Protein AF-A0AAE7L7D8-F1 (afdb_monomer_lite)

Secondary structure (DSSP, 8-state):
--STTTHHHHHHHHHHHHHHHHHHHHHHHHHHSSBPPHHHHHHHHHH-HHHHHHHHHHHHGGGTS-----BHHHHHHHHHHHHHHHHHHHHHHHHHHHHHHHHHHHHHHHHHH--

pLDDT: mean 71.27, std 13.33, range [47.41, 92.69]

Radius of gyration: 28.89 Å; chains: 1; bounding box: 89×25×66 Å

Structure (mmCIF, N/CA/C/O backbone):
data_AF-A0AAE7L7D8-F1
#
_entry.id   AF-A0AAE7L7D8-F1
#
loop_
_atom_site.group_PDB
_atom_site.id
_atom_site.type_symbol
_atom_site.label_atom_id
_atom_site.label_alt_id
_atom_site.label_comp_id
_atom_site.label_asym_id
_atom_site.label_entity_id
_atom_site.label_seq_id
_atom_site.pdbx_PDB_ins_code
_atom_site.Cartn_x
_atom_site.Cartn_y
_atom_site.Cartn_z
_atom_site.occupancy
_atom_site.B_iso_or_equiv
_atom_site.auth_seq_id
_atom_site.auth_comp_id
_atom_site.auth_asym_id
_atom_site.auth_atom_id
_atom_site.pdbx_PDB_model_num
ATOM 1 N N . MET A 1 1 ? 54.239 -6.433 -18.537 1.00 50.88 1 MET A N 1
ATOM 2 C CA . MET A 1 1 ? 52.942 -6.899 -19.087 1.00 50.88 1 MET A CA 1
ATOM 3 C C . MET A 1 1 ? 51.897 -7.114 -17.978 1.00 50.88 1 MET A C 1
ATOM 5 O O . MET A 1 1 ? 51.512 -8.241 -17.723 1.00 50.88 1 MET A O 1
ATOM 9 N N . LYS A 1 2 ? 51.446 -6.063 -17.275 1.00 52.06 2 LYS A N 1
ATOM 10 C CA . LYS A 1 2 ? 50.361 -6.168 -16.260 1.00 52.06 2 LYS A CA 1
ATOM 11 C C . LYS A 1 2 ? 49.292 -5.069 -16.386 1.00 52.06 2 LYS A C 1
ATOM 13 O O . LYS A 1 2 ? 48.158 -5.266 -15.987 1.00 52.06 2 LYS A O 1
ATOM 18 N N . ILE A 1 3 ? 49.632 -3.943 -17.017 1.00 55.62 3 ILE A N 1
ATOM 19 C CA . ILE A 1 3 ? 48.773 -2.748 -17.109 1.00 55.62 3 ILE A CA 1
ATOM 20 C C . ILE A 1 3 ? 47.786 -2.827 -18.296 1.00 55.62 3 ILE A C 1
ATOM 22 O O . ILE A 1 3 ? 46.728 -2.206 -18.266 1.00 55.62 3 ILE A O 1
ATOM 26 N N . PHE A 1 4 ? 48.090 -3.623 -19.330 1.00 53.91 4 PHE A N 1
ATOM 27 C CA . PHE A 1 4 ? 47.239 -3.755 -20.526 1.00 53.91 4 PHE A CA 1
ATOM 28 C C . PHE A 1 4 ? 45.951 -4.553 -20.286 1.00 53.91 4 PHE A C 1
ATOM 30 O O . PHE A 1 4 ? 44.948 -4.276 -20.934 1.00 53.91 4 PHE A O 1
ATOM 37 N N . PHE A 1 5 ? 45.950 -5.477 -19.323 1.00 54.88 5 PHE A N 1
ATOM 38 C CA . PHE A 1 5 ? 44.768 -6.269 -18.966 1.00 54.88 5 PHE A CA 1
ATOM 39 C C . PHE A 1 5 ? 43.827 -5.557 -17.990 1.00 54.88 5 PHE A C 1
ATOM 41 O O . PHE A 1 5 ? 42.718 -6.029 -17.783 1.00 54.88 5 PHE A O 1
ATOM 48 N N . LEU A 1 6 ? 44.241 -4.424 -17.405 1.00 56.19 6 LEU A N 1
ATOM 49 C CA . LEU A 1 6 ? 43.426 -3.683 -16.437 1.00 56.19 6 LEU A CA 1
ATOM 50 C C . LEU A 1 6 ? 42.452 -2.708 -17.114 1.00 56.19 6 LEU A C 1
ATOM 52 O O . LEU A 1 6 ? 41.370 -2.467 -16.598 1.00 56.19 6 LEU A O 1
ATOM 56 N N . LYS A 1 7 ? 42.807 -2.173 -18.287 1.00 62.75 7 LYS A N 1
ATOM 57 C CA . LYS A 1 7 ? 41.973 -1.238 -19.062 1.00 62.75 7 LYS A CA 1
ATOM 58 C C . LYS A 1 7 ? 40.660 -1.838 -19.596 1.00 62.75 7 LYS A C 1
ATOM 60 O O . LYS A 1 7 ? 39.630 -1.199 -19.393 1.00 62.75 7 LYS A O 1
ATOM 65 N N . PRO A 1 8 ? 40.642 -3.024 -20.237 1.00 66.69 8 PRO A N 1
ATOM 66 C CA . PRO A 1 8 ? 39.399 -3.597 -20.752 1.00 66.69 8 PRO A CA 1
ATOM 67 C C . PRO A 1 8 ? 38.332 -3.897 -19.678 1.00 66.69 8 PRO A C 1
ATOM 69 O O . PRO A 1 8 ? 37.184 -3.516 -19.904 1.00 66.69 8 PRO A O 1
ATOM 72 N N . PRO A 1 9 ? 38.645 -4.482 -18.499 1.00 72.69 9 PRO A N 1
ATOM 73 C CA . PRO A 1 9 ? 37.633 -4.691 -17.466 1.00 72.69 9 PRO A CA 1
ATOM 74 C C . PRO A 1 9 ? 37.165 -3.372 -16.842 1.00 72.69 9 PRO A C 1
ATOM 76 O O . PRO A 1 9 ? 35.994 -3.253 -16.505 1.00 72.69 9 PRO A O 1
ATOM 79 N N . LEU A 1 10 ? 38.031 -2.355 -16.741 1.00 75.06 10 LEU A N 1
ATOM 80 C CA . LEU A 1 10 ? 37.642 -1.035 -16.227 1.00 75.06 10 LEU A CA 1
ATOM 81 C C . LEU A 1 10 ? 36.621 -0.345 -17.136 1.00 75.06 10 LEU A C 1
ATOM 83 O O . LEU A 1 10 ? 35.639 0.202 -16.649 1.00 75.06 10 LEU A O 1
ATOM 87 N N . ILE A 1 11 ? 36.825 -0.415 -18.454 1.00 77.81 11 ILE A N 1
ATOM 88 C CA . ILE A 1 11 ? 35.892 0.141 -19.443 1.00 77.81 11 ILE A CA 1
ATOM 89 C C . ILE A 1 11 ? 34.570 -0.634 -19.429 1.00 77.81 11 ILE A C 1
ATOM 91 O O . ILE A 1 11 ? 33.505 -0.024 -19.464 1.00 77.81 11 ILE A O 1
ATOM 95 N N . PHE A 1 12 ? 34.626 -1.964 -19.314 1.00 77.12 12 PHE A N 1
ATOM 96 C CA . PHE A 1 12 ? 33.429 -2.800 -19.211 1.00 77.12 12 PHE A CA 1
ATOM 97 C C . PHE A 1 12 ? 32.587 -2.432 -17.984 1.00 77.12 12 PHE A C 1
ATOM 99 O O . PHE A 1 12 ? 31.385 -2.225 -18.098 1.00 77.12 12 PHE A O 1
ATOM 106 N N . ILE A 1 13 ? 33.221 -2.255 -16.823 1.00 80.38 13 ILE A N 1
ATOM 107 C CA . ILE A 1 13 ? 32.551 -1.820 -15.591 1.00 80.38 13 ILE A CA 1
ATOM 108 C C . ILE A 1 13 ? 31.905 -0.437 -15.775 1.00 80.38 13 ILE A C 1
ATOM 110 O O . ILE A 1 13 ? 30.758 -0.237 -15.378 1.00 80.38 13 ILE A O 1
ATOM 114 N N . LEU A 1 14 ? 32.606 0.501 -16.418 1.00 78.56 14 LEU A N 1
ATOM 115 C CA . LEU A 1 14 ? 32.148 1.883 -16.587 1.00 78.56 14 LEU A CA 1
ATOM 116 C C . LEU A 1 14 ? 30.950 2.014 -17.541 1.00 78.56 14 LEU A C 1
ATOM 118 O O . LEU A 1 14 ? 30.191 2.965 -17.415 1.00 78.56 14 LEU A O 1
ATOM 122 N N . VAL A 1 15 ? 30.751 1.064 -18.460 1.00 82.19 15 VAL A N 1
ATOM 123 C CA . VAL A 1 15 ? 29.615 1.056 -19.401 1.00 82.19 15 VAL A CA 1
ATOM 124 C C . VAL A 1 15 ? 28.489 0.132 -18.928 1.00 82.19 15 VAL A C 1
ATOM 126 O O . VAL A 1 15 ? 27.317 0.503 -18.985 1.00 82.19 15 VAL A O 1
ATOM 129 N N . CYS A 1 16 ? 28.815 -1.058 -18.419 1.00 80.81 16 CYS A N 1
ATOM 130 C CA . CYS A 1 16 ? 27.810 -2.042 -18.021 1.00 80.81 16 CYS A CA 1
ATOM 131 C C . CYS A 1 16 ? 27.076 -1.659 -16.736 1.00 80.81 16 CYS A C 1
ATOM 133 O O . CYS A 1 16 ? 25.871 -1.867 -16.667 1.00 80.81 16 CYS A O 1
ATOM 135 N N . ILE A 1 17 ? 27.749 -1.077 -15.736 1.00 83.69 17 ILE A N 1
ATOM 136 C CA . ILE A 1 17 ? 27.082 -0.667 -14.489 1.00 83.69 17 ILE A CA 1
ATOM 137 C C . ILE A 1 17 ? 26.007 0.404 -14.731 1.00 83.69 17 ILE A C 1
ATOM 139 O O . ILE A 1 17 ? 24.867 0.173 -14.323 1.00 83.69 17 ILE A O 1
ATOM 143 N N . PRO A 1 18 ? 26.287 1.539 -15.404 1.00 85.19 18 PRO A N 1
ATOM 144 C CA . PRO A 1 18 ? 25.239 2.516 -15.682 1.00 85.19 18 PRO A CA 1
ATOM 145 C C . PRO A 1 18 ? 24.184 1.973 -16.650 1.00 85.19 18 PRO A C 1
ATOM 147 O O . PRO A 1 18 ? 23.011 2.287 -16.484 1.00 85.19 18 PRO A O 1
ATOM 150 N N . GLY A 1 19 ? 24.557 1.111 -17.605 1.00 86.25 19 GLY A N 1
ATOM 151 C CA . GLY A 1 19 ? 23.596 0.451 -18.492 1.00 86.25 19 GLY A CA 1
ATOM 152 C C . GLY A 1 19 ? 22.597 -0.434 -17.738 1.00 86.25 19 GLY A C 1
ATOM 153 O O . GLY A 1 19 ? 21.394 -0.322 -17.952 1.00 86.25 19 GLY A O 1
ATOM 154 N N . VAL A 1 20 ? 23.071 -1.265 -16.805 1.00 87.81 20 VAL A N 1
ATOM 155 C CA . VAL A 1 20 ? 22.210 -2.105 -15.953 1.00 87.81 20 VAL A CA 1
ATOM 156 C C . VAL A 1 20 ? 21.378 -1.251 -15.001 1.00 87.81 20 VAL A C 1
ATOM 158 O O . VAL A 1 20 ? 20.202 -1.538 -14.808 1.00 87.81 20 VAL A O 1
ATOM 161 N N . LEU A 1 21 ? 21.947 -0.184 -14.434 1.00 85.19 21 LEU A N 1
ATOM 162 C CA . LEU A 1 21 ? 21.208 0.725 -13.559 1.00 85.19 21 LEU A CA 1
ATOM 163 C C . LEU A 1 21 ? 20.049 1.401 -14.301 1.00 85.19 21 LEU A C 1
ATOM 165 O O . LEU A 1 21 ? 18.932 1.414 -13.792 1.00 85.19 21 LEU A O 1
ATOM 169 N N . LEU A 1 22 ? 20.296 1.900 -15.514 1.00 84.06 22 LEU A N 1
ATOM 170 C CA . LEU A 1 22 ? 19.256 2.469 -16.368 1.00 84.06 22 LEU A CA 1
ATOM 171 C C . LEU A 1 22 ? 18.191 1.424 -16.701 1.00 84.06 22 LEU A C 1
ATOM 173 O O . LEU A 1 22 ? 17.011 1.695 -16.515 1.00 84.06 22 LEU A O 1
ATOM 177 N N . LEU A 1 23 ? 18.586 0.213 -17.107 1.00 84.25 23 LEU A N 1
ATOM 178 C CA . LEU A 1 23 ? 17.641 -0.877 -17.365 1.00 84.25 23 LEU A CA 1
ATOM 179 C C . LEU A 1 23 ? 16.790 -1.216 -16.134 1.00 84.25 23 LEU A C 1
ATOM 181 O O . LEU A 1 23 ? 15.598 -1.453 -16.278 1.00 84.25 23 LEU A O 1
ATOM 185 N N . CYS A 1 24 ? 17.362 -1.199 -14.929 1.00 80.69 24 CYS A N 1
ATOM 186 C CA . CYS A 1 24 ? 16.616 -1.411 -13.689 1.00 80.69 24 CYS A CA 1
ATOM 187 C C . CYS A 1 24 ? 15.602 -0.296 -13.412 1.00 80.69 24 CYS A C 1
ATOM 189 O O . CYS A 1 24 ? 14.503 -0.601 -12.956 1.00 80.69 24 CYS A O 1
ATOM 191 N N . ILE A 1 25 ? 15.955 0.967 -13.675 1.00 79.69 25 ILE A N 1
ATOM 192 C CA . ILE A 1 25 ? 15.044 2.111 -13.514 1.00 79.69 25 ILE A CA 1
ATOM 193 C C . ILE A 1 25 ? 13.901 2.004 -14.527 1.00 79.69 25 ILE A C 1
ATOM 195 O O . ILE A 1 25 ? 12.745 1.969 -14.127 1.00 79.69 25 ILE A O 1
ATOM 199 N N . PHE A 1 26 ? 14.214 1.807 -15.810 1.00 77.00 26 PHE A N 1
ATOM 200 C CA . PHE A 1 26 ? 13.197 1.613 -16.847 1.00 77.00 26 PHE A CA 1
ATOM 201 C C . PHE A 1 26 ? 12.312 0.391 -16.581 1.00 77.00 26 PHE A C 1
ATOM 203 O O . PHE A 1 26 ? 11.119 0.423 -16.853 1.00 77.00 26 PHE A O 1
ATOM 210 N N . TYR A 1 27 ? 12.870 -0.686 -16.027 1.00 70.81 27 TYR A N 1
ATOM 211 C CA . TYR A 1 27 ? 12.099 -1.865 -15.642 1.00 70.81 27 TYR A CA 1
ATOM 212 C C . TYR A 1 27 ? 11.177 -1.599 -14.445 1.00 70.81 27 TYR A C 1
ATOM 214 O O . TYR A 1 27 ? 10.096 -2.177 -14.368 1.00 70.81 27 TYR A O 1
ATOM 222 N N . LYS A 1 28 ? 11.584 -0.733 -13.509 1.00 68.62 28 LYS A N 1
ATOM 223 C CA . LYS A 1 28 ? 10.735 -0.283 -12.401 1.00 68.62 28 LYS A CA 1
ATOM 224 C C . LYS A 1 28 ? 9.591 0.588 -12.907 1.00 68.62 28 LYS A C 1
ATOM 226 O O . LYS A 1 28 ? 8.451 0.247 -12.618 1.00 68.62 28 LYS A O 1
ATOM 231 N N . ASP A 1 29 ? 9.886 1.586 -13.736 1.00 65.75 29 ASP A N 1
ATOM 232 C CA . ASP A 1 29 ? 8.866 2.430 -14.372 1.00 65.75 29 ASP A CA 1
ATOM 233 C C . ASP A 1 29 ? 7.892 1.587 -15.210 1.00 65.75 29 ASP A C 1
ATOM 235 O O . ASP A 1 29 ? 6.684 1.802 -15.166 1.00 65.75 29 ASP A O 1
ATOM 239 N N . TYR A 1 30 ? 8.394 0.577 -15.930 1.00 60.41 30 TYR A N 1
ATOM 240 C CA . TYR A 1 30 ? 7.577 -0.358 -16.710 1.00 60.41 30 TYR A CA 1
ATOM 241 C C . TYR A 1 30 ? 6.686 -1.255 -15.839 1.00 60.41 30 TYR A C 1
ATOM 243 O O . TYR A 1 30 ? 5.538 -1.513 -16.182 1.00 60.41 30 TYR A O 1
ATOM 251 N N . LEU A 1 31 ? 7.201 -1.749 -14.710 1.00 58.84 31 LEU A N 1
ATOM 252 C CA . LEU A 1 31 ? 6.410 -2.524 -13.750 1.00 58.84 31 LEU A CA 1
ATOM 253 C C . LEU A 1 31 ? 5.352 -1.672 -13.050 1.00 58.84 31 LEU A C 1
ATOM 255 O O . LEU A 1 31 ? 4.282 -2.184 -12.734 1.00 58.84 31 LEU A O 1
ATOM 259 N N . GLU A 1 32 ? 5.651 -0.403 -12.789 1.00 54.09 32 GLU A N 1
ATOM 260 C CA . GLU A 1 32 ? 4.682 0.536 -12.237 1.00 54.09 32 GLU A CA 1
ATOM 261 C C . GLU A 1 32 ? 3.599 0.845 -13.267 1.00 54.09 32 GLU A C 1
ATOM 263 O O . GLU A 1 32 ? 2.427 0.692 -12.956 1.00 54.09 32 GLU A O 1
ATOM 268 N N . THR A 1 33 ? 3.959 1.151 -14.514 1.00 52.62 33 THR A N 1
ATOM 269 C CA . THR A 1 33 ? 2.999 1.409 -15.605 1.00 52.62 33 THR A CA 1
ATOM 270 C C . THR A 1 33 ? 2.318 0.163 -16.163 1.00 52.62 33 THR A C 1
ATOM 272 O O . THR A 1 33 ? 1.504 0.287 -17.082 1.00 52.62 33 THR A O 1
ATOM 275 N N . LEU A 1 34 ? 2.603 -1.030 -15.626 1.00 52.66 34 LEU A N 1
ATOM 276 C CA . LEU A 1 34 ? 1.933 -2.250 -16.054 1.00 52.66 34 LEU A CA 1
ATOM 277 C C . LEU A 1 34 ? 0.428 -2.083 -15.789 1.00 52.66 34 LEU A C 1
ATOM 279 O O . LEU A 1 34 ? 0.028 -1.970 -14.624 1.00 52.66 34 LEU A O 1
ATOM 283 N N . PRO A 1 35 ? -0.415 -2.051 -16.839 1.00 51.78 35 PRO A N 1
ATOM 284 C CA . PRO A 1 35 ? -1.846 -1.929 -16.650 1.00 51.78 35 PRO A CA 1
ATOM 285 C C . PRO A 1 35 ? -2.298 -3.164 -15.880 1.00 51.78 35 PRO A C 1
ATOM 287 O O . PRO A 1 35 ? -2.102 -4.299 -16.324 1.00 51.78 35 PRO A O 1
ATOM 290 N N . ALA A 1 36 ? -2.833 -2.948 -14.683 1.00 54.75 36 ALA A N 1
ATOM 291 C CA . ALA A 1 36 ? -3.290 -4.044 -13.860 1.00 54.75 36 ALA A CA 1
ATOM 292 C C . ALA A 1 36 ? -4.439 -4.746 -14.595 1.00 54.75 36 ALA A C 1
ATOM 294 O O . ALA A 1 36 ? -5.443 -4.121 -14.938 1.00 54.75 36 ALA A O 1
ATOM 295 N N . THR A 1 37 ? -4.269 -6.039 -14.883 1.00 57.81 37 THR A N 1
ATOM 296 C CA . THR A 1 37 ? -5.300 -6.840 -15.550 1.00 57.81 37 THR A CA 1
ATOM 297 C C . THR A 1 37 ? -6.620 -6.680 -14.795 1.00 57.81 37 THR A C 1
ATOM 299 O O . THR A 1 37 ? -6.628 -6.841 -13.568 1.00 57.81 37 THR A O 1
ATOM 302 N N . PRO A 1 38 ? -7.732 -6.375 -15.486 1.00 56.62 38 PRO A 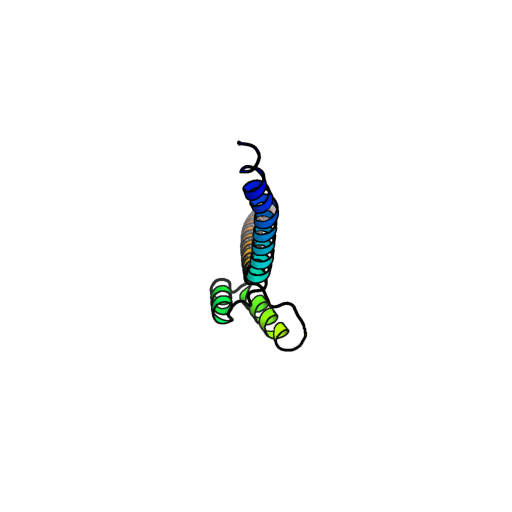N 1
ATOM 303 C CA . PRO A 1 38 ? -9.007 -6.043 -14.847 1.00 56.62 38 PRO A CA 1
ATOM 304 C C . PRO A 1 38 ? -9.518 -7.169 -13.931 1.00 56.62 38 PRO A C 1
ATOM 306 O O . PRO A 1 38 ? -10.246 -6.915 -12.973 1.00 56.62 38 PRO A O 1
ATOM 309 N N . GLU A 1 39 ? -9.073 -8.406 -14.165 1.00 57.81 39 GLU A N 1
ATOM 310 C CA . GLU A 1 39 ? -9.351 -9.574 -13.326 1.00 57.81 39 GLU A CA 1
ATOM 311 C C . GLU A 1 39 ? -8.714 -9.474 -11.928 1.00 57.81 39 GLU A C 1
ATOM 313 O O . GLU A 1 39 ? -9.382 -9.755 -10.934 1.00 57.81 39 GLU A O 1
ATOM 318 N N . GLN A 1 40 ? -7.466 -9.001 -11.820 1.00 58.97 40 GLN A N 1
ATOM 319 C CA . GLN A 1 40 ? -6.778 -8.833 -10.531 1.00 58.97 40 GLN A CA 1
ATOM 320 C C . GLN A 1 40 ? -7.337 -7.649 -9.731 1.00 58.97 40 GLN A C 1
ATOM 322 O O . GLN A 1 40 ? -7.454 -7.725 -8.509 1.00 58.97 40 GLN A O 1
ATOM 327 N N . LEU A 1 41 ? -7.752 -6.569 -10.404 1.00 60.56 41 LEU A N 1
ATOM 328 C CA . LEU A 1 41 ? -8.427 -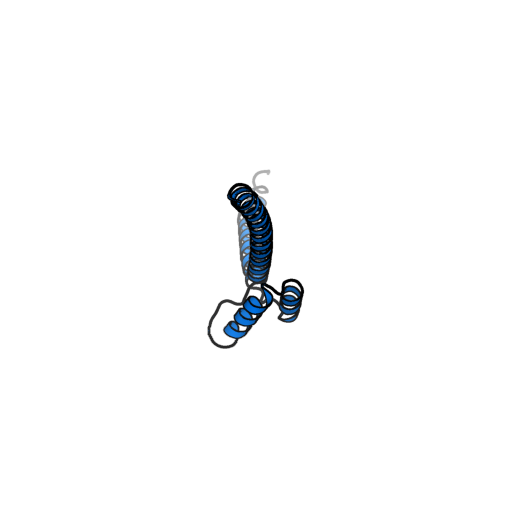5.450 -9.733 1.00 60.56 41 LEU A CA 1
ATOM 329 C C . LEU A 1 41 ? -9.822 -5.826 -9.241 1.00 60.56 41 LEU A C 1
ATOM 331 O O . LEU A 1 41 ? -10.233 -5.361 -8.180 1.00 60.56 41 LEU A O 1
ATOM 335 N N . SER A 1 42 ? -10.541 -6.677 -9.978 1.00 59.94 42 SER A N 1
ATOM 336 C CA . SER A 1 42 ? -11.832 -7.203 -9.535 1.00 59.94 42 SER A CA 1
ATOM 337 C C . SER A 1 42 ? -11.689 -8.056 -8.270 1.00 59.94 42 SER A C 1
ATOM 339 O O . SER A 1 42 ? -12.511 -7.951 -7.358 1.00 59.94 42 SER A O 1
ATOM 341 N N . GLU A 1 43 ? -10.616 -8.843 -8.165 1.00 64.62 43 GLU A N 1
ATOM 342 C CA . GLU A 1 43 ? -10.311 -9.637 -6.973 1.00 64.62 43 GLU A CA 1
ATOM 343 C C . GLU A 1 43 ? -9.979 -8.749 -5.762 1.00 64.62 43 GLU A C 1
ATOM 345 O O . GLU A 1 43 ? -10.610 -8.890 -4.713 1.00 64.62 43 GLU A O 1
ATOM 350 N N . ILE A 1 44 ? -9.119 -7.736 -5.928 1.00 60.25 44 ILE A N 1
ATOM 351 C CA . ILE A 1 44 ? -8.815 -6.749 -4.874 1.00 60.25 44 ILE A CA 1
ATOM 352 C C . ILE A 1 44 ? -10.076 -5.972 -4.464 1.00 60.25 44 ILE A C 1
ATOM 354 O O . ILE A 1 44 ? -10.320 -5.754 -3.274 1.00 60.25 44 ILE A O 1
ATOM 358 N N . ALA A 1 45 ? -10.922 -5.589 -5.424 1.00 63.22 45 ALA A N 1
ATOM 359 C CA . ALA A 1 45 ? -12.193 -4.916 -5.167 1.00 63.22 45 ALA A CA 1
ATOM 360 C C . ALA A 1 45 ? -13.184 -5.798 -4.390 1.00 63.22 45 ALA A C 1
ATOM 362 O O . ALA A 1 45 ? -13.993 -5.283 -3.613 1.00 63.22 45 ALA A O 1
ATOM 363 N N . LYS A 1 46 ? -13.119 -7.119 -4.583 1.00 62.91 46 LYS A N 1
ATOM 364 C CA . LYS A 1 46 ? -13.946 -8.101 -3.876 1.00 62.91 46 LYS A CA 1
ATOM 365 C C . LYS A 1 46 ? -13.441 -8.363 -2.458 1.00 62.91 46 LYS A C 1
ATOM 367 O O . LYS A 1 46 ? -14.258 -8.495 -1.550 1.00 62.91 46 LYS A O 1
ATOM 372 N N . GLU A 1 47 ? -12.126 -8.408 -2.258 1.00 65.12 47 GLU A N 1
ATOM 373 C CA . GLU A 1 47 ? -11.512 -8.544 -0.931 1.00 65.12 47 GLU A CA 1
ATOM 374 C C . GLU A 1 47 ? -11.621 -7.260 -0.097 1.00 65.12 47 GLU A C 1
ATOM 376 O O . GLU A 1 47 ? -11.782 -7.318 1.123 1.00 65.12 47 GLU A O 1
ATOM 381 N N . THR A 1 48 ? -11.580 -6.095 -0.747 1.00 65.12 48 THR A N 1
ATOM 382 C CA . THR A 1 48 ? -11.682 -4.777 -0.107 1.00 65.12 48 THR A CA 1
ATOM 383 C C . THR A 1 48 ? -12.872 -3.986 -0.663 1.00 65.12 48 THR A C 1
ATOM 385 O O . THR A 1 48 ? -12.706 -3.041 -1.440 1.00 65.12 48 THR A O 1
ATOM 388 N N . PRO A 1 49 ? -14.114 -4.305 -0.239 1.00 65.75 49 PRO A N 1
ATOM 389 C CA . PRO A 1 49 ? -15.319 -3.657 -0.769 1.00 65.75 49 PRO A CA 1
ATOM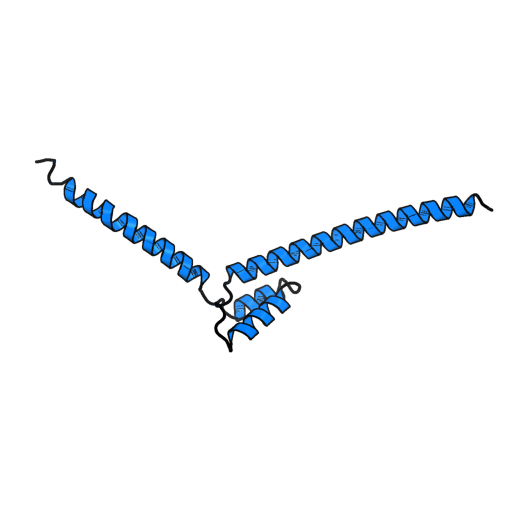 390 C C . PRO A 1 49 ? -15.345 -2.142 -0.526 1.00 65.75 49 PRO A C 1
ATOM 392 O O . PRO A 1 49 ? -16.027 -1.407 -1.242 1.00 65.75 49 PRO A O 1
ATOM 395 N N . CYS A 1 50 ? -14.584 -1.661 0.462 1.00 69.19 50 CYS A N 1
ATOM 396 C CA . CYS A 1 50 ? -14.474 -0.246 0.779 1.00 69.19 50 CYS A CA 1
ATOM 397 C C . CYS A 1 50 ? -13.655 0.542 -0.273 1.00 69.19 50 CYS A C 1
ATOM 399 O O . CYS A 1 50 ? -13.949 1.712 -0.513 1.00 69.19 50 CYS A O 1
ATOM 401 N N . ALA A 1 51 ? -12.690 -0.094 -0.952 1.00 66.06 51 ALA A N 1
ATOM 402 C CA . ALA A 1 51 ? -11.905 0.506 -2.037 1.00 66.06 51 ALA A CA 1
ATOM 403 C C . ALA A 1 51 ? -12.390 0.079 -3.432 1.00 66.06 51 ALA A C 1
ATOM 405 O O . ALA A 1 51 ? -12.191 0.809 -4.401 1.00 66.06 51 ALA A O 1
ATOM 406 N N . GLY A 1 52 ? -13.099 -1.050 -3.537 1.00 66.75 52 GLY A N 1
ATOM 407 C CA . GLY A 1 52 ? -13.531 -1.630 -4.809 1.00 66.75 52 GLY A CA 1
ATOM 408 C C . GLY A 1 52 ? -14.348 -0.700 -5.709 1.00 66.75 52 GLY A C 1
ATOM 409 O O . GLY A 1 52 ? -14.144 -0.693 -6.918 1.00 66.75 52 GLY A O 1
ATOM 410 N N . LYS A 1 53 ? -15.218 0.153 -5.151 1.00 65.25 53 LYS A N 1
ATOM 411 C CA . LYS A 1 53 ? -15.970 1.139 -5.954 1.00 65.25 53 LYS A CA 1
ATOM 412 C C . LYS A 1 53 ? -15.086 2.236 -6.544 1.00 65.25 53 LYS A C 1
ATOM 414 O O . LYS A 1 53 ? -15.360 2.698 -7.644 1.00 65.25 53 LYS A O 1
ATOM 419 N N . VAL A 1 54 ? -14.055 2.658 -5.814 1.00 67.81 54 VAL A N 1
ATOM 420 C CA . VAL A 1 54 ? -13.139 3.710 -6.271 1.00 67.81 54 VAL A CA 1
ATOM 421 C C . VAL A 1 54 ? -12.175 3.151 -7.315 1.00 67.81 54 VAL A C 1
ATOM 423 O O . VAL A 1 54 ? -11.912 3.818 -8.307 1.00 67.81 54 VAL A O 1
ATOM 426 N N . LEU A 1 55 ? -11.738 1.900 -7.145 1.00 65.94 55 LEU A N 1
ATOM 427 C CA . LEU A 1 55 ? -10.949 1.175 -8.144 1.00 65.94 55 LEU A CA 1
ATOM 428 C C . LEU A 1 55 ? -11.728 0.961 -9.448 1.00 65.94 55 LEU A C 1
ATOM 430 O O . LEU A 1 55 ? -11.192 1.211 -10.520 1.00 65.94 55 LEU A O 1
ATOM 434 N N . LEU A 1 56 ? -13.003 0.562 -9.365 1.00 66.56 56 LEU A N 1
ATOM 435 C CA . LEU A 1 56 ? -13.868 0.404 -10.540 1.00 66.56 56 LEU A CA 1
ATOM 436 C C . LEU A 1 56 ? -14.133 1.734 -11.256 1.00 66.56 56 LEU A C 1
ATOM 438 O O . LEU A 1 56 ? -14.079 1.777 -12.478 1.00 66.56 56 LEU A O 1
ATOM 442 N N . LEU A 1 57 ? -14.368 2.820 -10.513 1.00 66.25 57 LEU A N 1
ATOM 443 C CA . LEU A 1 57 ? -14.538 4.156 -11.094 1.00 66.25 57 LEU A CA 1
ATOM 444 C C . LEU A 1 57 ? -13.259 4.625 -11.805 1.00 66.25 57 LEU A C 1
ATOM 446 O O . LEU A 1 57 ? -13.315 5.245 -12.857 1.00 66.25 57 LEU A O 1
ATOM 450 N N . ALA A 1 58 ? -12.098 4.322 -11.230 1.00 62.12 58 ALA A N 1
ATOM 451 C CA . ALA A 1 58 ? -10.813 4.696 -11.797 1.00 62.12 58 ALA A CA 1
ATOM 452 C C . ALA A 1 58 ? -10.413 3.831 -13.012 1.00 62.12 58 ALA A C 1
ATOM 454 O O . ALA A 1 58 ? -9.648 4.290 -13.855 1.00 62.12 58 ALA A O 1
ATOM 455 N N . LEU A 1 59 ? -10.952 2.613 -13.139 1.00 59.97 59 LEU A N 1
ATOM 456 C CA . LEU A 1 59 ? -10.889 1.824 -14.375 1.00 59.97 59 LEU A CA 1
ATOM 457 C C . LEU A 1 59 ? -11.794 2.409 -15.471 1.00 59.97 59 LEU A C 1
ATOM 459 O O . LEU A 1 59 ? -11.342 2.563 -16.597 1.00 59.97 59 LEU A O 1
ATOM 463 N N . ASP A 1 60 ? -13.027 2.789 -15.126 1.00 58.91 60 ASP A N 1
ATOM 464 C CA . ASP A 1 60 ? -14.029 3.345 -16.054 1.00 58.91 60 ASP A CA 1
ATOM 465 C C . ASP A 1 60 ? -13.586 4.692 -16.670 1.00 58.91 60 ASP A C 1
ATOM 467 O O . ASP A 1 60 ? -13.815 4.967 -17.843 1.00 58.91 60 ASP A O 1
ATOM 471 N N . VAL A 1 61 ? -12.869 5.525 -15.905 1.00 55.91 61 VAL A N 1
ATOM 472 C CA . VAL A 1 61 ? -12.342 6.826 -16.371 1.00 55.91 61 VAL A CA 1
ATOM 473 C C . VAL A 1 61 ? -11.150 6.679 -17.333 1.00 55.91 61 VAL A C 1
ATOM 475 O O . VAL A 1 61 ? -10.896 7.577 -18.139 1.00 55.91 61 VAL A O 1
ATOM 478 N N . ASN A 1 62 ? -10.433 5.554 -17.284 1.00 54.44 62 ASN A N 1
ATOM 479 C CA . ASN A 1 62 ? -9.263 5.314 -18.131 1.00 54.44 62 ASN A CA 1
ATOM 480 C C . ASN A 1 62 ? -9.615 4.881 -19.564 1.00 54.44 62 ASN A C 1
ATOM 482 O O . ASN A 1 62 ? -8.728 4.902 -20.416 1.00 54.44 62 ASN A O 1
ATOM 486 N N . ASP A 1 63 ? -10.876 4.537 -19.850 1.00 53.72 63 ASP A N 1
ATOM 487 C CA . ASP A 1 63 ? -11.280 4.019 -21.165 1.00 53.72 63 ASP A CA 1
ATOM 488 C C . ASP A 1 63 ? -11.531 5.107 -22.229 1.00 53.72 63 ASP A C 1
ATOM 490 O O . ASP A 1 63 ? -11.517 4.785 -23.414 1.00 53.72 63 ASP A O 1
ATOM 494 N N . ASP A 1 64 ? -11.691 6.392 -21.866 1.00 51.53 64 ASP A N 1
ATOM 495 C CA . ASP A 1 64 ? -12.093 7.412 -22.859 1.00 51.53 64 ASP A CA 1
ATOM 496 C C . ASP A 1 64 ? -11.235 8.686 -22.942 1.00 51.53 64 ASP A C 1
ATOM 498 O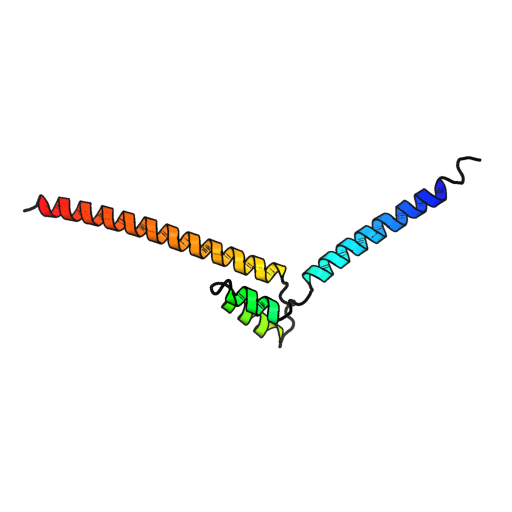 O . ASP A 1 64 ? -11.240 9.335 -23.985 1.00 51.53 64 ASP A O 1
ATOM 502 N N . ASN A 1 65 ? -10.465 9.088 -21.920 1.00 47.41 65 ASN A N 1
ATOM 503 C CA . ASN A 1 65 ? -9.651 10.314 -22.018 1.00 47.41 65 ASN A CA 1
ATOM 504 C C . ASN A 1 65 ? -8.367 10.273 -21.173 1.00 47.41 65 ASN A C 1
ATOM 506 O O . ASN A 1 65 ? -8.366 10.621 -19.993 1.00 47.41 65 ASN A O 1
ATOM 510 N N . SER A 1 66 ? -7.259 9.907 -21.829 1.00 47.44 66 SER A N 1
ATOM 511 C CA . SER A 1 66 ? -5.877 10.335 -21.531 1.00 47.44 66 SER A CA 1
ATOM 512 C C . SER A 1 66 ? -5.422 10.353 -20.061 1.00 47.44 66 SER A C 1
ATOM 514 O O . SER A 1 66 ? -4.639 11.227 -19.687 1.00 47.44 66 SER A O 1
ATOM 516 N N . SER A 1 67 ? -5.893 9.434 -19.225 1.00 51.81 67 SER A N 1
ATOM 517 C CA . SER A 1 67 ? -5.466 9.343 -17.828 1.00 51.81 67 SER A CA 1
ATOM 518 C C . SER A 1 67 ? -4.511 8.161 -17.669 1.00 51.81 67 SER A C 1
ATOM 520 O O . SER A 1 67 ? -4.667 7.132 -18.323 1.00 51.81 67 SER A O 1
ATOM 522 N N . GLU A 1 68 ? -3.447 8.366 -16.892 1.00 54.59 68 GLU A N 1
ATOM 523 C CA . GLU A 1 68 ? -2.400 7.374 -16.630 1.00 54.59 68 GLU A CA 1
ATOM 524 C C . GLU A 1 68 ? -3.028 6.033 -16.202 1.00 54.59 68 GLU A C 1
ATOM 526 O O . GLU A 1 68 ? -3.905 6.032 -15.330 1.00 54.59 68 GLU A O 1
ATOM 531 N N . PRO A 1 69 ? -2.618 4.894 -16.798 1.00 53.59 69 PRO A N 1
ATOM 532 C CA . PRO A 1 69 ? -3.205 3.601 -16.477 1.00 53.59 69 PRO A CA 1
ATOM 533 C C . PRO A 1 69 ? -3.083 3.339 -14.976 1.00 53.59 69 PRO A C 1
ATOM 535 O O . PRO A 1 69 ? -2.016 3.519 -14.388 1.00 53.59 69 PRO A O 1
ATOM 538 N N . LEU A 1 70 ? -4.187 2.922 -14.350 1.00 60.19 70 LEU A N 1
ATOM 539 C CA . LEU A 1 70 ? -4.222 2.667 -12.915 1.00 60.19 70 LEU A CA 1
ATOM 540 C C . LEU A 1 70 ? -3.228 1.554 -12.560 1.00 60.19 70 LEU A C 1
ATOM 542 O O . LEU A 1 70 ? -3.428 0.383 -12.890 1.00 60.19 70 LEU A O 1
ATOM 546 N N . THR A 1 71 ? -2.140 1.934 -11.900 1.00 62.03 71 THR A N 1
ATOM 547 C CA . THR A 1 71 ? -1.067 1.011 -11.541 1.00 62.03 71 THR A CA 1
ATOM 548 C C . THR A 1 71 ? -1.517 0.096 -10.402 1.00 62.03 71 THR A C 1
ATOM 550 O O . THR A 1 71 ? -2.277 0.493 -9.511 1.00 62.03 71 THR A O 1
ATOM 553 N N . LEU A 1 72 ? -1.026 -1.148 -10.387 1.00 62.75 72 LEU A N 1
ATOM 554 C CA . LEU A 1 72 ? -1.321 -2.104 -9.307 1.00 62.75 72 LEU A CA 1
ATOM 555 C C . LEU A 1 72 ? -0.897 -1.552 -7.928 1.00 62.75 72 LEU A C 1
ATOM 557 O O . LEU A 1 72 ? -1.548 -1.808 -6.914 1.00 62.75 72 LEU A O 1
ATOM 561 N N . GLY A 1 73 ? 0.188 -0.770 -7.898 1.00 60.78 73 GLY A N 1
ATOM 562 C CA . GLY A 1 73 ? 0.676 -0.091 -6.698 1.00 60.78 73 GLY A CA 1
ATOM 563 C C . GLY A 1 73 ? -0.337 0.911 -6.146 1.00 60.78 73 GLY A C 1
ATOM 564 O O . GLY A 1 73 ? -0.679 0.840 -4.966 1.00 60.78 73 GLY A O 1
ATOM 565 N N . TYR A 1 74 ? -0.889 1.767 -7.009 1.00 67.19 74 TYR A N 1
ATOM 566 C CA . TYR A 1 74 ? -1.909 2.740 -6.620 1.00 67.19 74 TYR A CA 1
ATOM 567 C C . TYR A 1 74 ? -3.192 2.059 -6.128 1.00 67.19 74 TYR A C 1
ATOM 569 O O . TYR A 1 74 ? -3.779 2.474 -5.129 1.00 67.19 74 TYR A O 1
ATOM 577 N N . ALA A 1 75 ? -3.596 0.958 -6.771 1.00 67.31 75 ALA A N 1
ATOM 578 C CA . ALA A 1 75 ? -4.766 0.194 -6.34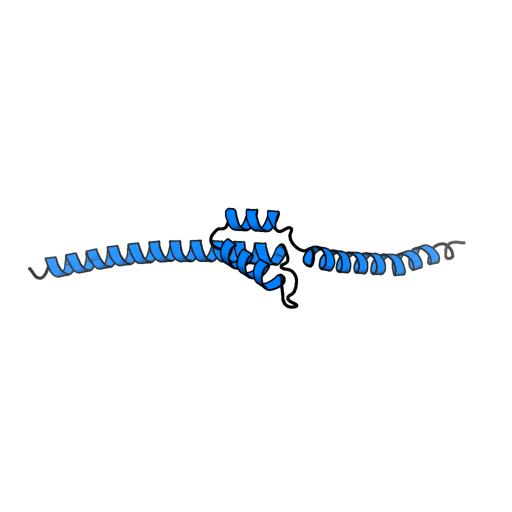9 1.00 67.31 75 ALA A CA 1
ATOM 579 C C . ALA A 1 75 ? -4.614 -0.389 -4.929 1.00 67.31 75 ALA A C 1
ATOM 581 O O . ALA A 1 75 ? -5.533 -0.298 -4.109 1.00 67.31 75 ALA A O 1
ATOM 582 N N . ASN A 1 76 ? -3.437 -0.940 -4.617 1.00 67.69 76 ASN A N 1
ATOM 583 C CA . ASN A 1 76 ? -3.120 -1.471 -3.290 1.00 67.69 76 ASN A CA 1
ATOM 584 C C . ASN A 1 76 ? -3.000 -0.379 -2.222 1.00 67.69 76 ASN A C 1
ATOM 586 O O . ASN A 1 76 ? -3.459 -0.571 -1.093 1.00 67.69 76 ASN A O 1
ATOM 590 N N . GLU A 1 77 ? -2.418 0.771 -2.559 1.00 74.19 77 GLU A N 1
ATOM 591 C CA . GLU A 1 77 ? -2.361 1.919 -1.653 1.00 74.19 77 GLU A CA 1
ATOM 592 C C . GLU A 1 77 ? -3.778 2.371 -1.277 1.00 74.19 77 GLU A C 1
ATOM 594 O O . GLU A 1 77 ? -4.103 2.491 -0.092 1.00 74.19 77 GLU A O 1
ATOM 599 N N . LEU A 1 78 ? -4.664 2.495 -2.267 1.00 70.50 78 LEU A N 1
ATOM 600 C CA . LEU A 1 78 ? -6.060 2.852 -2.044 1.00 70.50 78 LEU A CA 1
ATOM 601 C C . LEU A 1 78 ? -6.799 1.830 -1.164 1.00 70.50 78 LEU A C 1
ATOM 603 O O . LEU A 1 78 ? -7.538 2.209 -0.249 1.00 70.50 78 LEU A O 1
ATOM 607 N N . ALA A 1 79 ? -6.578 0.537 -1.418 1.00 74.12 79 ALA A N 1
ATOM 608 C CA . ALA A 1 79 ? -7.143 -0.558 -0.635 1.00 74.12 79 ALA A CA 1
ATOM 609 C C . ALA A 1 79 ? -6.675 -0.520 0.830 1.00 74.12 79 ALA A C 1
ATOM 611 O O . ALA A 1 79 ? -7.492 -0.611 1.753 1.00 74.12 79 ALA A O 1
ATOM 612 N N . SER A 1 80 ? -5.376 -0.310 1.058 1.00 73.88 80 SER A N 1
ATOM 613 C CA . SER A 1 80 ? -4.795 -0.215 2.402 1.00 73.88 80 SER A CA 1
ATOM 614 C C . SER A 1 80 ? -5.296 1.008 3.179 1.00 73.88 80 SER A C 1
ATOM 616 O O . SER A 1 80 ? -5.755 0.863 4.315 1.00 73.88 80 SER A O 1
ATOM 618 N N . GLY A 1 81 ? -5.313 2.189 2.553 1.00 79.75 81 GLY A N 1
ATOM 619 C CA . GLY A 1 81 ? -5.782 3.423 3.183 1.00 79.75 81 GLY A CA 1
ATOM 620 C C . GLY A 1 81 ? -7.271 3.381 3.519 1.00 79.75 81 GLY A C 1
ATOM 621 O O . GLY A 1 81 ? -7.723 3.981 4.496 1.00 79.75 81 GLY A O 1
ATOM 622 N N . CYS A 1 82 ? -8.055 2.640 2.740 1.00 79.38 82 CYS A N 1
ATOM 623 C CA . CYS A 1 82 ? -9.462 2.436 3.031 1.00 79.38 82 CYS A CA 1
ATOM 624 C C . CYS A 1 82 ? -9.686 1.523 4.249 1.00 79.38 82 CYS A C 1
ATOM 626 O O . CYS A 1 82 ? -10.454 1.870 5.149 1.00 79.38 82 CYS A O 1
ATOM 628 N N . LYS A 1 83 ? -8.946 0.412 4.333 1.00 78.69 83 LYS A N 1
ATOM 629 C CA . LYS A 1 83 ? -8.991 -0.506 5.477 1.00 78.69 83 LYS A CA 1
ATOM 630 C C . LYS A 1 83 ? -8.578 0.180 6.785 1.00 78.69 83 LYS A C 1
ATOM 632 O O . LYS A 1 83 ? -9.212 -0.023 7.818 1.00 78.69 83 LYS A O 1
ATOM 637 N N . GLU A 1 84 ? -7.550 1.026 6.747 1.00 81.31 84 GLU A N 1
ATOM 638 C CA . GLU A 1 84 ? -7.110 1.799 7.914 1.00 81.31 84 GLU A CA 1
ATOM 639 C C . GLU A 1 84 ? -8.197 2.772 8.402 1.00 81.31 84 GLU A C 1
ATOM 641 O O . GLU A 1 84 ? -8.490 2.840 9.599 1.00 81.31 84 GLU A O 1
ATOM 646 N N . LYS A 1 85 ? -8.860 3.480 7.479 1.00 80.06 85 LYS A N 1
ATOM 647 C CA . LYS A 1 85 ? -9.970 4.386 7.816 1.00 80.06 85 LYS A CA 1
ATOM 648 C C . LYS A 1 85 ? -11.149 3.651 8.442 1.00 80.06 85 LYS A C 1
ATOM 650 O O . LYS A 1 85 ? -11.750 4.180 9.376 1.00 80.06 85 LYS A O 1
ATOM 655 N N . GLU A 1 86 ? -11.473 2.457 7.957 1.00 82.06 86 GLU A N 1
ATOM 656 C CA . GLU A 1 86 ? -12.548 1.636 8.516 1.00 82.06 86 GLU A CA 1
ATOM 657 C C . GLU A 1 86 ? -12.253 1.248 9.972 1.00 82.06 86 GLU A C 1
ATOM 659 O O . GLU A 1 86 ? -13.080 1.502 10.851 1.00 82.06 86 GLU A O 1
ATOM 664 N N . MET A 1 87 ? -11.036 0.775 10.265 1.00 80.19 87 MET A N 1
ATOM 665 C CA . MET A 1 87 ? -10.614 0.471 11.642 1.00 80.19 87 MET A CA 1
ATOM 666 C C . MET A 1 87 ? -10.650 1.708 12.552 1.00 80.19 87 MET A C 1
ATOM 668 O O . MET A 1 87 ? -11.027 1.642 13.729 1.00 80.19 87 MET A O 1
ATOM 672 N N . LEU A 1 88 ? -10.276 2.872 12.020 1.00 83.25 88 LEU A N 1
ATOM 673 C CA . LEU A 1 88 ? -10.272 4.123 12.774 1.00 83.25 88 LEU A CA 1
ATOM 674 C C . LEU A 1 88 ? -11.702 4.614 13.061 1.00 83.25 88 LEU A C 1
ATOM 676 O O . LEU A 1 88 ? -11.990 5.097 14.157 1.00 83.25 88 LEU A O 1
ATOM 680 N N . MET A 1 89 ? -12.631 4.436 12.119 1.00 81.94 89 MET A N 1
ATOM 681 C CA . MET A 1 89 ? -14.054 4.700 12.348 1.00 81.94 89 MET A CA 1
ATOM 682 C C . MET A 1 89 ? -14.661 3.730 13.364 1.00 81.94 89 MET A C 1
ATOM 684 O O . MET A 1 89 ? -15.408 4.163 14.244 1.00 81.94 89 MET A O 1
ATOM 688 N N . GLU A 1 90 ? -14.327 2.444 13.286 1.00 84.81 90 GLU A N 1
ATOM 689 C CA . GLU A 1 90 ? -14.829 1.431 14.213 1.00 84.81 90 GLU A CA 1
ATOM 690 C C . GLU A 1 90 ? -14.348 1.693 15.648 1.00 84.81 90 GLU A C 1
ATOM 692 O O . GLU A 1 90 ? -15.158 1.776 16.575 1.00 84.81 90 GLU A O 1
ATOM 697 N N . SER A 1 91 ? -13.051 1.945 15.834 1.00 83.94 91 SER A N 1
ATOM 698 C CA . SER A 1 91 ? -12.487 2.299 17.144 1.00 83.94 91 SER A CA 1
ATOM 699 C C . SER A 1 91 ? -13.075 3.599 17.704 1.00 83.94 91 SER A C 1
ATOM 701 O O . SER A 1 91 ? -13.389 3.686 18.897 1.0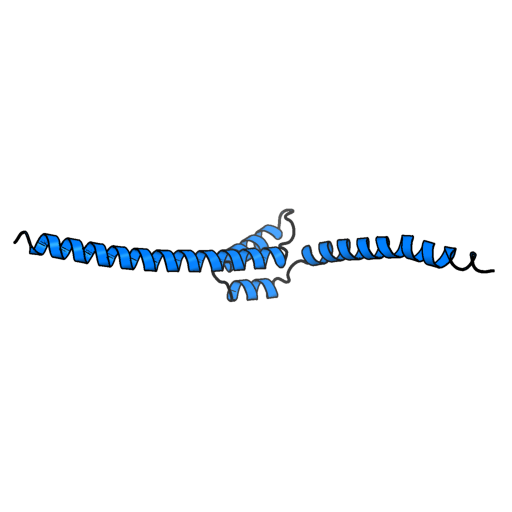0 83.94 91 SER A O 1
ATOM 703 N N . LYS A 1 92 ? -13.310 4.604 16.851 1.00 88.12 92 LYS A N 1
ATOM 704 C CA . LYS A 1 92 ? -13.979 5.845 17.254 1.00 88.12 92 LYS A CA 1
ATOM 705 C C . LYS A 1 92 ? -15.417 5.585 17.706 1.00 88.12 92 LYS A C 1
ATOM 707 O O . LYS A 1 92 ? -15.818 6.118 18.739 1.00 88.12 92 LYS A O 1
ATOM 712 N N . LYS A 1 93 ? -16.159 4.732 16.994 1.00 88.50 93 LYS A N 1
ATOM 713 C CA . LYS A 1 93 ? -17.532 4.344 17.346 1.00 88.50 93 LYS A CA 1
ATOM 714 C C . LYS A 1 93 ? -17.595 3.604 18.683 1.00 88.50 93 LYS A C 1
ATOM 716 O O . LYS A 1 93 ? -18.484 3.887 19.483 1.00 88.50 93 LYS A O 1
ATOM 721 N N . ILE A 1 94 ? -16.649 2.704 18.953 1.00 90.44 94 ILE A N 1
ATOM 722 C CA . ILE A 1 94 ? -16.544 2.005 20.244 1.00 90.44 94 ILE A CA 1
ATOM 723 C C . ILE A 1 94 ? -16.331 3.021 21.372 1.00 90.44 94 ILE A C 1
ATOM 725 O O . ILE A 1 94 ? -17.094 3.044 22.339 1.00 90.44 94 ILE A O 1
ATOM 729 N N . ARG A 1 95 ? -15.360 3.927 21.208 1.00 88.06 95 ARG A N 1
ATOM 730 C CA . ARG A 1 95 ? -15.054 4.971 22.197 1.00 88.06 95 ARG A CA 1
ATOM 731 C C . ARG A 1 95 ? -16.242 5.902 22.451 1.00 88.06 95 ARG A C 1
ATOM 733 O O . ARG A 1 95 ? -16.527 6.250 23.596 1.00 88.06 95 ARG A O 1
ATOM 740 N N . GLU A 1 96 ? -16.948 6.311 21.400 1.00 90.38 96 GLU A N 1
ATOM 741 C CA . GLU A 1 96 ? -18.158 7.134 21.516 1.00 90.38 96 GLU A CA 1
ATOM 742 C C . GLU A 1 96 ? -19.307 6.379 22.201 1.00 90.38 96 GLU A C 1
ATOM 744 O O . GLU A 1 96 ? -20.020 6.960 23.021 1.00 90.38 96 GLU A O 1
ATOM 749 N N . GLY A 1 97 ? -19.451 5.078 21.936 1.00 91.19 97 GLY A N 1
ATOM 750 C CA . GLY A 1 97 ? -20.418 4.212 22.611 1.00 91.19 97 GLY A CA 1
ATOM 751 C C . GLY A 1 97 ? -20.170 4.105 24.118 1.00 91.19 97 GLY A C 1
ATOM 752 O O . GLY A 1 97 ? -21.102 4.257 24.912 1.00 91.19 97 GLY A O 1
ATOM 753 N N . GLU A 1 98 ? -18.917 3.911 24.534 1.00 91.38 98 GLU A N 1
ATOM 754 C CA . GLU A 1 98 ? -18.546 3.867 25.955 1.00 91.38 98 GLU A CA 1
ATOM 755 C C . GLU A 1 98 ? -18.765 5.212 26.655 1.00 91.38 98 GLU A C 1
ATOM 757 O O . GLU A 1 98 ? -19.344 5.261 27.744 1.00 91.38 98 GLU A O 1
ATOM 762 N N . MET A 1 99 ? -18.377 6.311 26.002 1.00 88.75 99 MET A N 1
ATOM 763 C CA . MET A 1 99 ? -18.624 7.677 26.474 1.00 88.75 99 MET A CA 1
ATOM 764 C C . MET A 1 99 ? -20.119 7.954 26.661 1.00 88.75 99 MET A C 1
ATOM 766 O O . MET A 1 99 ? -20.526 8.503 27.687 1.00 88.75 99 MET A O 1
ATOM 770 N N . ASN A 1 100 ? -20.954 7.544 25.702 1.00 92.25 100 ASN A N 1
ATOM 771 C CA . ASN A 1 100 ? -22.404 7.683 25.815 1.00 92.25 100 ASN A CA 1
ATOM 772 C C . ASN A 1 100 ? -22.954 6.882 26.994 1.00 92.25 100 ASN A C 1
ATOM 774 O O . ASN A 1 100 ? -23.713 7.428 27.792 1.00 92.25 100 ASN A O 1
ATOM 778 N N . LYS A 1 101 ? -22.515 5.633 27.164 1.00 92.69 101 LYS A N 1
ATOM 779 C CA . LYS A 1 101 ? -22.929 4.785 28.288 1.00 92.69 101 LYS A CA 1
ATOM 780 C C . LYS A 1 101 ? -22.517 5.376 29.639 1.00 92.69 101 LYS A C 1
ATOM 782 O O . LYS A 1 101 ? -23.266 5.283 30.611 1.00 92.69 101 LYS A O 1
ATOM 787 N N . PHE A 1 102 ? -21.339 5.993 29.720 1.00 91.56 102 PHE A N 1
ATOM 788 C CA . PHE A 1 102 ? -20.901 6.702 30.922 1.00 91.56 102 PHE A CA 1
ATOM 789 C C . PHE A 1 102 ? -21.772 7.935 31.199 1.00 91.56 102 PHE A C 1
ATOM 791 O O . PHE A 1 102 ? -22.261 8.108 32.315 1.00 91.56 102 PHE A O 1
ATOM 798 N N . ARG A 1 103 ? -22.038 8.751 30.173 1.00 91.06 103 ARG A N 1
ATOM 799 C CA . ARG A 1 103 ? -22.900 9.937 30.274 1.00 91.06 103 ARG A CA 1
ATOM 800 C C . ARG A 1 103 ? -24.323 9.585 30.717 1.00 91.06 103 ARG A C 1
ATOM 802 O O . ARG A 1 103 ? -24.875 10.265 31.577 1.00 91.06 103 ARG A O 1
ATOM 809 N N . GLU A 1 104 ? -24.897 8.502 30.196 1.00 92.62 104 GLU A N 1
ATOM 810 C CA . GLU A 1 104 ? -26.214 8.006 30.614 1.00 92.62 104 GLU A CA 1
ATOM 811 C C . GLU A 1 104 ? -26.247 7.587 32.087 1.00 92.62 104 GLU A C 1
ATOM 813 O O . GLU A 1 104 ? -27.192 7.922 32.804 1.00 92.62 104 GLU A O 1
ATOM 818 N N . LYS A 1 105 ? -25.205 6.899 32.573 1.00 92.19 105 LYS A N 1
ATOM 819 C CA . LYS A 1 105 ? -25.097 6.539 33.996 1.00 92.19 105 LYS A CA 1
ATOM 820 C C . LYS A 1 105 ? -25.044 7.779 34.891 1.00 92.19 105 LYS A C 1
ATOM 822 O O . LYS A 1 105 ? -25.736 7.805 35.906 1.00 92.19 105 LYS A O 1
ATOM 827 N N . GLN A 1 106 ? -24.284 8.802 34.496 1.00 90.75 106 GLN A N 1
ATOM 828 C CA . GLN A 1 106 ? -24.197 10.064 35.239 1.00 90.75 106 GLN A CA 1
ATOM 829 C C . GLN A 1 106 ? -25.541 10.801 35.272 1.00 90.75 106 GLN A C 1
ATOM 831 O O . GLN A 1 106 ? -25.970 11.243 36.335 1.00 90.75 106 GLN A O 1
ATOM 836 N N . LEU A 1 107 ? -26.253 10.872 34.142 1.00 89.81 107 LEU A N 1
ATOM 837 C CA . LEU A 1 107 ? -27.596 11.463 34.078 1.00 89.81 107 LEU A CA 1
ATOM 838 C C . LEU A 1 107 ? -28.600 10.713 34.961 1.00 89.81 107 LEU A C 1
ATOM 840 O O . LEU A 1 107 ? -29.391 11.335 35.669 1.00 89.81 107 LEU A O 1
ATOM 844 N N . LYS A 1 108 ? -28.554 9.376 34.959 1.00 91.50 108 LYS A N 1
ATOM 845 C CA . LYS A 1 108 ? -29.421 8.549 35.806 1.00 91.50 108 LYS A CA 1
ATOM 846 C C . LYS A 1 108 ? -29.134 8.756 37.296 1.00 91.50 108 LYS A C 1
ATOM 848 O O . LYS A 1 108 ? -30.078 8.814 38.079 1.00 91.50 108 LYS A O 1
ATOM 853 N N . ALA A 1 109 ? -27.864 8.890 37.681 1.00 88.44 109 ALA A N 1
ATOM 854 C CA . ALA A 1 109 ? -27.481 9.205 39.055 1.00 88.44 109 ALA A CA 1
ATOM 855 C C . ALA A 1 109 ? -27.978 10.598 39.477 1.00 88.44 109 ALA A C 1
ATOM 857 O O . ALA A 1 109 ? -28.564 10.730 40.546 1.00 88.44 109 ALA A O 1
ATOM 858 N N . LEU A 1 110 ? -27.835 11.611 38.613 1.00 87.88 110 LEU A N 1
ATOM 859 C CA . LEU A 1 110 ? -28.308 12.974 38.884 1.00 87.88 110 LEU A CA 1
ATOM 860 C C . LEU A 1 110 ? -29.833 13.038 39.060 1.00 87.88 110 LEU A C 1
ATOM 862 O O . LEU A 1 110 ? -30.327 13.616 40.024 1.00 87.88 110 LEU A O 1
ATOM 866 N N . ASN A 1 111 ? -30.583 12.400 38.158 1.00 86.00 111 ASN A N 1
ATOM 867 C CA . ASN A 1 111 ? -32.046 12.367 38.230 1.00 86.00 111 ASN A CA 1
ATOM 868 C C . ASN A 1 111 ? -32.565 11.536 39.412 1.00 86.00 111 ASN A C 1
ATOM 870 O O . ASN A 1 111 ? -33.653 11.808 39.908 1.00 86.00 111 ASN A O 1
ATOM 874 N N . GLY A 1 112 ? -31.808 10.533 39.864 1.00 80.12 112 GLY A N 1
ATOM 875 C CA . GLY A 1 112 ? -32.151 9.741 41.046 1.00 80.12 112 GLY A CA 1
ATOM 876 C C . GLY A 1 112 ? -31.963 10.487 42.370 1.00 80.12 112 GLY A C 1
ATOM 877 O O . GLY A 1 112 ? -32.629 10.145 43.335 1.00 80.12 112 GLY A O 1
ATOM 878 N N . ILE A 1 113 ? -31.084 11.494 42.412 1.00 74.19 113 ILE A N 1
ATOM 879 C CA . ILE A 1 113 ? -30.845 12.342 43.595 1.00 74.19 113 ILE A CA 1
ATOM 880 C C . ILE A 1 113 ? -31.881 13.475 43.692 1.00 74.19 113 ILE A C 1
ATOM 882 O O . ILE A 1 113 ? -32.167 13.959 44.781 1.00 74.19 113 ILE A O 1
ATOM 886 N N . ASN A 1 114 ? -32.450 13.899 42.561 1.00 62.19 114 ASN A N 1
ATOM 887 C CA . ASN A 1 114 ? -33.413 15.004 42.481 1.00 62.19 114 ASN A CA 1
ATOM 888 C C . ASN A 1 114 ? -34.881 14.570 42.720 1.00 62.19 114 ASN A C 1
ATOM 890 O O . ASN A 1 114 ? -35.800 15.325 42.397 1.00 62.19 114 ASN A O 1
ATOM 894 N N . LYS A 1 115 ? -35.104 13.351 43.231 1.00 53.72 115 LYS A N 1
ATOM 895 C CA . LYS A 1 115 ? -36.409 12.765 43.572 1.00 53.72 115 LYS A CA 1
ATOM 896 C C . LYS A 1 115 ? -36.437 12.394 45.049 1.00 53.72 115 LYS A C 1
ATOM 898 O O . LYS A 1 115 ? -37.508 12.596 45.660 1.00 53.72 115 LYS A O 1
#

Foldseek 3Di:
DPVVVVVVVVVVCVPVVVVVVVVVVVVVVCLQLPQPDVVVLCVLCVVQVQQVVVSVVLCVVVPPDDDRRCGPVNSVVSSVVRVVVVVVVVVVVVVVVVVVVVVVVVVVVVVVVVD

Sequence (115 aa):
MKIFFLKPPLIFILVCIPGVLLLCIFYKDYLETLPATPEQLSEIAKETPCAGKVLLLALDVNDDNSSEPLTLGYANELASGCKEKEMLMESKKIREGEMNKFREKQLKALNGINK